Protein AF-A0A8S8YYH6-F1 (afdb_monomer)

Sequence (99 aa):
MESLYYSVPMEPALAKVFKMLRAGGLFYCGTDFYSDNHLTKRWTKVMKVPMDLRSKTEWKKMFRKIGFETSTKQIKDPKNKAKWKREFGTLFVIGQKIN

Foldseek 3Di:
DACLQLPVVSLVVLLVVLVPDDAQDKDKYKYLAEVVLVVCVCVCVVVPGHGHHYHPVVLQVSLVVSPFPWDKDFQADCPDPDPSRNPGNIIIIMTTRND

Mean predicted aligned error: 3.62 Å

Secondary structure (DSSP, 8-state):
---GGGSSSSHHHHHHHHHHSPTT-EEEEEES--TT-TTTTTHHHHS-S------HHHHHHHHHHHT-EEEEEEE--TT-SSHHHHHT-EEEEEEE---

Solvent-accessible surface area (backbone atoms only — not comparable to full-atom values): 5591 Å² total; per-residue (Å²): 83,77,59,58,44,56,41,73,71,42,64,68,60,52,44,52,53,59,68,71,46,51,63,70,31,76,45,68,35,37,38,66,66,30,56,80,36,66,81,42,58,62,48,64,77,69,67,81,55,74,65,53,79,39,37,71,66,54,51,50,48,52,43,42,74,72,60,26,54,66,51,74,50,70,51,58,41,80,86,49,91,50,65,55,38,36,77,53,21,36,38,33,44,35,32,32,30,74,110

Nearest PDB structures (foldseek):
  6f5z-assembly1_A  TM=9.197E-01  e=1.782E-07  Haloferax volcanii DS2
  6f5z-assembly1_B  TM=9.339E-01  e=3.182E-07  Haloferax volcanii DS2
  3l8d-assembly1_A-2  TM=7.197E-01  e=3.398E-03  Bacillus thuringiensis str. Al Hakam
  1qzz-assembly1_A  TM=6.087E-01  e=7.017E-02  Streptomyces purpurascens
  7ehf-assembly1_A  TM=5.403E-01  e=1.844E-01  Escherichia coli

Radius of gyration: 13.83 Å; Cα contacts (8 Å, |Δi|>4): 173; 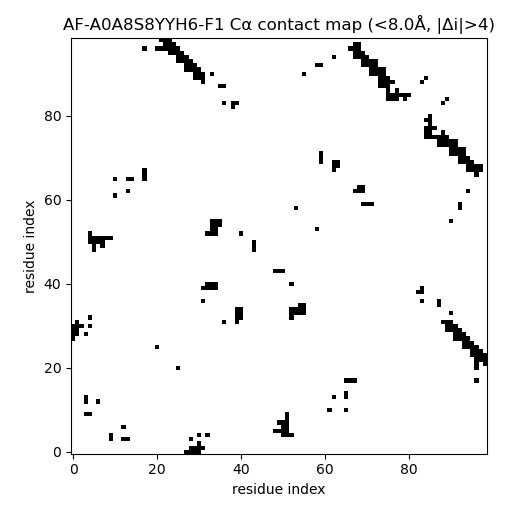chains: 1; bounding box: 36×23×36 Å

Structure (mmCIF, N/CA/C/O backbone):
data_AF-A0A8S8YYH6-F1
#
_entry.id   AF-A0A8S8YYH6-F1
#
loop_
_atom_site.group_PDB
_atom_site.id
_atom_site.type_symbol
_atom_site.label_atom_id
_atom_site.label_alt_id
_atom_site.label_comp_id
_atom_site.label_asym_id
_atom_site.label_entity_id
_atom_site.label_seq_id
_atom_site.pdbx_PDB_ins_code
_atom_site.Cartn_x
_atom_site.Cartn_y
_atom_site.Cartn_z
_atom_site.occupancy
_atom_site.B_iso_or_equiv
_atom_site.auth_seq_id
_atom_site.auth_comp_id
_atom_site.auth_asym_id
_atom_site.auth_atom_id
_atom_site.pdbx_PDB_model_num
ATOM 1 N N . MET A 1 1 ? 4.096 -5.686 5.194 1.00 60.00 1 MET A N 1
ATOM 2 C CA . MET A 1 1 ? 3.762 -6.829 4.311 1.00 60.00 1 MET A CA 1
ATOM 3 C C . MET A 1 1 ? 3.901 -6.386 2.863 1.00 60.00 1 MET A C 1
ATOM 5 O O . MET A 1 1 ? 3.331 -5.355 2.543 1.00 60.00 1 MET A O 1
ATOM 9 N N . GLU A 1 2 ? 4.641 -7.136 2.041 1.00 71.50 2 GLU A N 1
ATOM 10 C CA . GLU A 1 2 ? 4.905 -6.835 0.618 1.00 71.50 2 GLU A CA 1
ATOM 11 C C . GLU A 1 2 ? 4.118 -7.741 -0.347 1.00 71.50 2 GLU A C 1
ATOM 13 O O . GLU A 1 2 ? 4.464 -7.881 -1.510 1.00 71.50 2 GLU A O 1
ATOM 18 N N . SER A 1 3 ? 3.064 -8.402 0.134 1.00 84.06 3 SER A N 1
ATOM 19 C CA . SER A 1 3 ? 2.310 -9.399 -0.636 1.00 84.06 3 SER A CA 1
ATOM 20 C C . SER A 1 3 ? 0.884 -8.978 -0.977 1.00 84.06 3 SER A C 1
ATOM 22 O O . SER A 1 3 ? 0.192 -9.695 -1.697 1.00 84.06 3 SER A O 1
ATOM 24 N N . LEU A 1 4 ? 0.420 -7.827 -0.479 1.00 91.44 4 LEU A N 1
ATOM 25 C CA . LEU A 1 4 ? -0.985 -7.444 -0.614 1.00 91.44 4 LEU A CA 1
ATOM 26 C C . LEU A 1 4 ? -1.401 -7.299 -2.087 1.00 91.44 4 LEU A C 1
ATOM 28 O O . LEU A 1 4 ? -2.493 -7.726 -2.434 1.00 91.44 4 LEU A O 1
ATOM 32 N N . TYR A 1 5 ? -0.508 -6.829 -2.965 1.00 90.56 5 TYR A N 1
ATOM 33 C CA . TYR A 1 5 ? -0.769 -6.684 -4.405 1.00 90.56 5 TYR A CA 1
ATOM 34 C C . TYR A 1 5 ? -0.927 -8.003 -5.180 1.00 90.56 5 TYR A C 1
ATOM 36 O O . TYR A 1 5 ? -1.325 -7.963 -6.342 1.00 90.56 5 TYR A O 1
ATOM 44 N N . TYR A 1 6 ? -0.654 -9.161 -4.568 1.00 92.06 6 TYR A N 1
ATOM 45 C CA . TYR A 1 6 ? -0.998 -10.473 -5.137 1.00 92.06 6 TYR A CA 1
ATOM 46 C C . TYR A 1 6 ? -2.433 -10.907 -4.810 1.00 92.06 6 TYR A C 1
ATOM 48 O O . TYR A 1 6 ? -2.965 -11.816 -5.441 1.00 92.06 6 TYR A O 1
ATOM 56 N N . SER A 1 7 ? -3.078 -10.278 -3.823 1.00 93.00 7 SER A N 1
ATOM 57 C CA . SER A 1 7 ? -4.502 -10.493 -3.562 1.00 93.00 7 SER A CA 1
ATOM 58 C C . SER A 1 7 ? -5.282 -9.659 -4.566 1.00 93.00 7 SER A C 1
ATOM 60 O O . SER A 1 7 ? -5.402 -8.457 -4.379 1.00 93.00 7 SER A O 1
ATOM 62 N N . VAL A 1 8 ? -5.757 -10.260 -5.655 1.00 91.75 8 VAL A N 1
ATOM 63 C CA . VAL A 1 8 ? -6.496 -9.539 -6.702 1.00 91.75 8 VAL A CA 1
ATOM 64 C C . VAL A 1 8 ? -7.978 -9.935 -6.639 1.00 91.75 8 VAL A C 1
ATOM 66 O O . VAL A 1 8 ? -8.284 -11.092 -6.928 1.00 91.75 8 VAL A O 1
ATOM 69 N N . PRO A 1 9 ? -8.908 -9.021 -6.284 1.00 93.38 9 PRO A N 1
ATOM 70 C CA . PRO A 1 9 ? -8.694 -7.645 -5.809 1.00 93.38 9 PRO A CA 1
ATOM 71 C C . PRO A 1 9 ? -8.140 -7.583 -4.372 1.00 93.38 9 PRO A C 1
ATOM 73 O O . PRO A 1 9 ? -8.303 -8.523 -3.591 1.00 93.38 9 PRO A O 1
ATOM 76 N N . MET A 1 10 ? -7.503 -6.463 -4.009 1.00 95.75 10 MET A N 1
ATOM 77 C CA . MET A 1 10 ? -6.816 -6.305 -2.713 1.00 95.75 10 MET A CA 1
ATOM 78 C C . MET A 1 10 ? -7.768 -6.034 -1.545 1.00 95.75 10 MET A C 1
ATOM 80 O O . MET A 1 10 ? -7.468 -6.358 -0.392 1.00 95.75 10 MET A O 1
ATOM 84 N N . GLU A 1 11 ? -8.923 -5.436 -1.832 1.00 96.44 11 GLU A N 1
ATOM 85 C CA . GLU A 1 11 ? -9.895 -4.968 -0.847 1.00 96.44 11 GLU A CA 1
ATOM 86 C C . GLU A 1 11 ? -10.337 -6.052 0.153 1.00 96.44 11 GLU A C 1
ATOM 88 O O . GLU A 1 11 ? -10.313 -5.767 1.353 1.00 96.44 11 GLU A O 1
ATOM 93 N N . PRO A 1 12 ? -10.683 -7.294 -0.252 1.00 96.94 12 PRO A N 1
ATOM 94 C CA . PRO A 1 12 ? -11.103 -8.331 0.690 1.00 96.94 12 PRO A CA 1
ATOM 95 C C . PRO A 1 12 ? -10.000 -8.734 1.676 1.00 96.94 12 PRO A C 1
ATOM 97 O O . PRO A 1 12 ? -10.279 -8.985 2.849 1.00 96.94 12 PRO A O 1
ATOM 100 N N . ALA A 1 13 ? -8.743 -8.789 1.224 1.00 96.19 13 ALA A N 1
ATOM 101 C CA . ALA A 1 13 ? -7.607 -9.109 2.086 1.00 96.19 13 ALA A CA 1
ATOM 102 C C . ALA A 1 13 ? -7.341 -7.974 3.085 1.00 96.19 13 ALA A C 1
ATOM 104 O O . ALA A 1 13 ? -7.198 -8.219 4.284 1.00 96.19 13 ALA A O 1
ATOM 105 N N . LEU A 1 14 ? -7.364 -6.724 2.615 1.00 96.94 14 LEU A N 1
ATOM 106 C CA . LEU A 1 14 ? -7.190 -5.554 3.473 1.00 96.94 14 LEU A CA 1
ATOM 107 C C . LEU A 1 14 ? -8.325 -5.410 4.504 1.00 96.94 14 LEU A C 1
ATOM 109 O O . LEU A 1 14 ? -8.062 -5.080 5.661 1.00 96.94 14 LEU A O 1
ATOM 113 N N . ALA A 1 15 ? -9.569 -5.713 4.122 1.00 97.69 15 ALA A N 1
ATOM 114 C CA . ALA A 1 15 ? -10.717 -5.716 5.029 1.00 97.69 15 ALA A CA 1
ATOM 115 C C . ALA A 1 15 ? -10.559 -6.740 6.166 1.00 97.69 15 ALA A C 1
ATOM 117 O O . ALA A 1 15 ? -10.880 -6.444 7.318 1.00 97.69 15 ALA A O 1
ATOM 118 N N . LYS A 1 16 ? -10.011 -7.930 5.873 1.00 97.25 16 LYS A N 1
ATOM 119 C CA . LYS A 1 16 ? -9.692 -8.931 6.905 1.00 97.25 16 LYS A CA 1
ATOM 120 C C . LYS A 1 16 ? -8.648 -8.405 7.889 1.00 97.25 16 LYS A C 1
ATOM 122 O O . LYS A 1 16 ? -8.850 -8.541 9.092 1.00 97.25 16 LYS A O 1
ATOM 127 N N . VAL A 1 17 ? -7.592 -7.745 7.403 1.00 96.19 17 VAL A N 1
ATOM 128 C CA . VAL A 1 17 ? -6.589 -7.103 8.272 1.00 96.19 17 VAL A CA 1
ATOM 129 C C . VAL A 1 17 ? -7.242 -6.056 9.178 1.00 96.19 17 VAL A C 1
ATOM 131 O O . VAL A 1 17 ? -7.038 -6.093 10.388 1.00 96.19 17 VAL A O 1
ATOM 134 N N . PHE A 1 18 ? -8.082 -5.171 8.630 1.00 97.25 18 PHE A N 1
ATOM 135 C CA . PHE A 1 18 ? -8.806 -4.167 9.422 1.00 97.25 18 PHE A CA 1
ATOM 136 C C . PHE A 1 18 ? -9.688 -4.798 10.511 1.00 97.25 18 PHE A C 1
ATOM 138 O O . PHE A 1 18 ? -9.703 -4.342 11.657 1.00 97.25 18 PHE A O 1
ATOM 145 N N . LYS A 1 19 ? -10.397 -5.883 10.178 1.00 97.38 19 LYS A N 1
ATOM 146 C CA . LYS A 1 19 ? -11.236 -6.619 11.132 1.00 97.38 19 LYS A CA 1
ATOM 147 C C . LYS A 1 19 ? -10.414 -7.243 12.266 1.00 97.38 19 LYS A C 1
ATOM 149 O O . LYS A 1 19 ? -10.874 -7.239 13.402 1.00 97.38 19 LYS A O 1
ATOM 154 N N . MET A 1 20 ? -9.224 -7.762 11.964 1.00 96.81 20 MET A N 1
ATOM 155 C CA . MET A 1 20 ? -8.342 -8.411 12.943 1.00 96.81 20 MET A CA 1
ATOM 156 C C . MET A 1 20 ? -7.637 -7.426 13.882 1.00 96.81 20 MET A C 1
ATOM 158 O O . MET A 1 20 ? -7.244 -7.806 14.982 1.00 96.81 20 MET A O 1
ATOM 162 N N . LEU A 1 21 ? -7.449 -6.172 13.467 1.00 97.25 21 LEU A N 1
ATOM 163 C CA . LEU A 1 21 ? -6.818 -5.163 14.311 1.00 97.25 21 LEU A CA 1
ATOM 164 C C . LEU A 1 21 ? -7.740 -4.735 15.455 1.00 97.25 21 LEU A C 1
ATOM 166 O O . LEU A 1 21 ? -8.936 -4.497 15.269 1.00 97.25 21 LEU A O 1
ATOM 170 N N . ARG A 1 22 ? -7.145 -4.556 16.635 1.00 97.00 22 ARG A N 1
ATOM 171 C CA . ARG A 1 22 ? -7.771 -3.833 17.748 1.00 97.00 22 ARG A CA 1
ATOM 172 C C . ARG A 1 22 ? -7.857 -2.331 17.451 1.00 97.00 22 ARG A C 1
ATOM 174 O O . ARG A 1 22 ? -7.087 -1.826 16.630 1.00 97.00 22 ARG A O 1
ATOM 181 N N . ALA A 1 23 ? -8.740 -1.627 18.157 1.00 97.06 23 ALA A N 1
ATOM 182 C CA . ALA A 1 23 ? -8.749 -0.165 18.192 1.00 97.06 23 ALA A CA 1
ATOM 183 C C . ALA A 1 23 ? -7.357 0.378 18.572 1.00 97.06 23 ALA A C 1
ATOM 185 O O . ALA A 1 23 ? -6.647 -0.209 19.393 1.00 97.06 23 ALA A O 1
ATOM 186 N N . GLY A 1 24 ? -6.928 1.451 17.914 1.00 96.75 24 GLY A N 1
ATOM 187 C CA . GLY A 1 24 ? -5.571 1.997 17.981 1.00 96.75 24 GLY A CA 1
ATOM 188 C C . GLY A 1 24 ? -4.498 1.182 17.241 1.00 96.75 24 GLY A C 1
ATOM 189 O O . GLY A 1 24 ? -3.338 1.588 17.215 1.00 96.75 24 GLY A O 1
ATOM 190 N N . GLY A 1 25 ? -4.842 0.037 16.644 1.00 97.50 25 GLY A N 1
ATOM 191 C CA . GLY A 1 25 ? -3.903 -0.822 15.925 1.00 97.50 25 GLY A CA 1
ATOM 192 C C . GLY A 1 25 ? -3.364 -0.183 14.643 1.00 97.50 25 GLY A C 1
ATOM 193 O O . GLY A 1 25 ? -4.098 0.477 13.906 1.00 97.50 25 GLY A O 1
ATOM 194 N N . LEU A 1 26 ? -2.083 -0.425 14.356 1.00 97.19 26 LEU A N 1
ATOM 195 C CA . LEU A 1 26 ? -1.394 0.067 13.162 1.00 97.19 26 LEU A CA 1
ATOM 196 C C . LEU A 1 26 ? -1.077 -1.078 12.199 1.00 97.19 26 LEU A C 1
ATOM 198 O O . LEU A 1 26 ? -0.590 -2.133 12.604 1.00 97.19 26 LEU A O 1
ATOM 202 N N . PHE A 1 27 ? -1.285 -0.834 10.909 1.00 96.69 27 PHE A N 1
ATOM 203 C CA . PHE A 1 27 ? -0.865 -1.710 9.825 1.00 96.69 27 PHE A CA 1
ATOM 204 C C . PHE A 1 27 ? 0.118 -0.995 8.903 1.00 96.69 27 PHE A C 1
ATOM 206 O O . PHE A 1 27 ? -0.211 0.010 8.273 1.00 96.69 27 PHE A O 1
ATOM 213 N N . TYR A 1 28 ? 1.320 -1.559 8.796 1.00 95.81 28 TYR A N 1
ATOM 214 C CA . TYR A 1 28 ? 2.375 -1.090 7.904 1.00 95.81 28 TYR A CA 1
ATOM 215 C C . TYR A 1 28 ? 2.436 -1.979 6.654 1.00 95.81 28 TYR A C 1
ATOM 217 O O . TYR A 1 28 ? 2.941 -3.111 6.674 1.00 95.81 28 TYR A O 1
ATOM 225 N N . CYS A 1 29 ? 1.930 -1.458 5.539 1.00 95.69 29 CYS A N 1
ATOM 226 C CA . CYS A 1 29 ? 1.984 -2.115 4.238 1.00 95.69 29 CYS A CA 1
ATOM 227 C C . CYS A 1 29 ? 3.067 -1.463 3.381 1.00 95.69 29 CYS A C 1
ATOM 229 O O . CYS A 1 29 ? 2.941 -0.298 3.022 1.00 95.69 29 CYS A O 1
ATOM 231 N N . GLY A 1 30 ? 4.133 -2.199 3.072 1.00 95.25 30 GLY A N 1
ATOM 232 C CA . GLY A 1 30 ? 5.211 -1.731 2.201 1.00 95.25 30 GLY A CA 1
ATOM 233 C C . GLY A 1 30 ? 5.050 -2.366 0.828 1.00 95.25 30 GLY A C 1
ATOM 234 O O . GLY A 1 30 ? 4.800 -3.562 0.763 1.00 95.25 30 GLY A O 1
ATOM 235 N N . THR A 1 31 ? 5.166 -1.600 -0.251 1.00 93.06 31 THR A N 1
ATOM 236 C CA . THR A 1 31 ? 5.152 -2.140 -1.614 1.00 93.06 31 THR A CA 1
ATOM 237 C C . THR A 1 31 ? 6.223 -1.483 -2.473 1.00 93.06 31 THR A C 1
ATOM 239 O O . THR A 1 31 ? 6.355 -0.256 -2.506 1.00 93.06 31 THR A O 1
ATOM 242 N N . ASP A 1 32 ? 6.962 -2.314 -3.199 1.00 90.94 32 ASP A N 1
ATOM 243 C CA . ASP A 1 32 ? 7.899 -1.893 -4.242 1.00 90.94 32 ASP A CA 1
ATOM 244 C C . ASP A 1 32 ? 7.226 -1.834 -5.627 1.00 90.94 32 ASP A C 1
ATOM 246 O O . ASP A 1 32 ? 7.746 -1.246 -6.586 1.00 90.94 32 ASP A O 1
ATOM 250 N N . PHE A 1 33 ? 6.015 -2.389 -5.714 1.00 89.81 33 PHE A N 1
ATOM 251 C CA . PHE A 1 33 ? 5.199 -2.489 -6.910 1.00 89.81 33 PHE A CA 1
ATOM 252 C C . PHE A 1 33 ? 4.021 -1.502 -6.843 1.00 89.81 33 PHE A C 1
ATOM 254 O O . PHE A 1 33 ? 2.994 -1.744 -6.204 1.00 89.81 33 PHE A O 1
ATOM 261 N N . TYR A 1 34 ? 4.205 -0.338 -7.470 1.00 92.12 34 TYR A N 1
ATOM 262 C CA . TYR A 1 34 ? 3.212 0.736 -7.574 1.00 92.12 34 TYR A CA 1
ATOM 263 C C . TYR A 1 34 ? 3.469 1.576 -8.831 1.00 92.12 34 TYR A C 1
ATOM 265 O O . TYR A 1 34 ? 4.602 1.679 -9.300 1.00 92.12 34 TYR A O 1
ATOM 273 N N . SER A 1 35 ? 2.426 2.172 -9.414 1.00 90.81 35 SER A N 1
ATOM 274 C CA 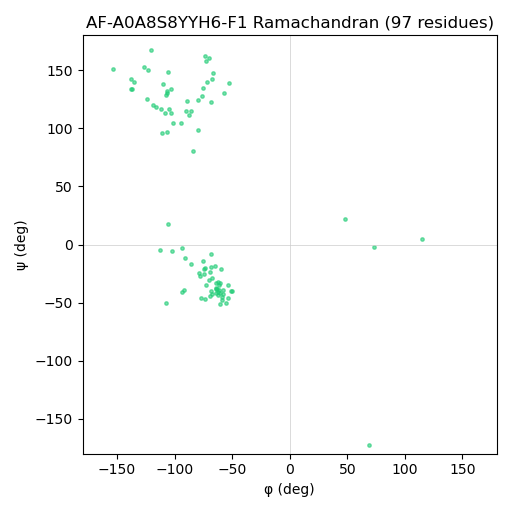. SER A 1 35 ? 2.515 2.756 -10.762 1.00 90.81 35 SER A CA 1
ATOM 275 C C . SER A 1 35 ? 3.380 4.015 -10.852 1.00 90.81 35 SER A C 1
ATOM 277 O O . SER A 1 35 ? 3.876 4.325 -11.936 1.00 90.81 35 SER A O 1
ATOM 279 N N . ASP A 1 36 ? 3.570 4.743 -9.751 1.00 90.50 36 ASP A N 1
ATOM 280 C CA . ASP A 1 36 ? 4.474 5.897 -9.689 1.00 90.50 36 ASP A CA 1
ATOM 281 C C . ASP A 1 36 ? 5.945 5.450 -9.840 1.00 90.50 36 ASP A C 1
ATOM 283 O O . ASP A 1 36 ? 6.762 6.178 -10.404 1.00 90.50 36 ASP A O 1
ATOM 287 N N . ASN A 1 37 ? 6.277 4.219 -9.424 1.00 88.88 37 ASN A N 1
ATOM 288 C CA . ASN A 1 37 ? 7.555 3.573 -9.712 1.00 88.88 37 ASN A CA 1
ATOM 289 C C . ASN A 1 37 ? 7.509 2.909 -11.097 1.00 88.88 37 ASN A C 1
ATOM 291 O O . ASN A 1 37 ? 7.306 1.705 -11.258 1.00 88.88 37 ASN A O 1
ATOM 295 N N . HIS A 1 38 ? 7.707 3.714 -12.141 1.00 85.81 38 HIS A N 1
ATOM 296 C CA . HIS A 1 38 ? 7.631 3.238 -13.524 1.00 85.81 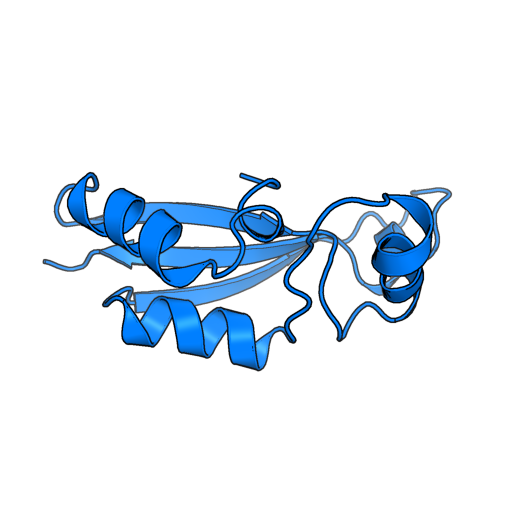38 HIS A CA 1
ATOM 297 C C . HIS A 1 38 ? 8.638 2.117 -13.855 1.00 85.81 38 HIS A C 1
ATOM 299 O O . HIS A 1 38 ? 8.400 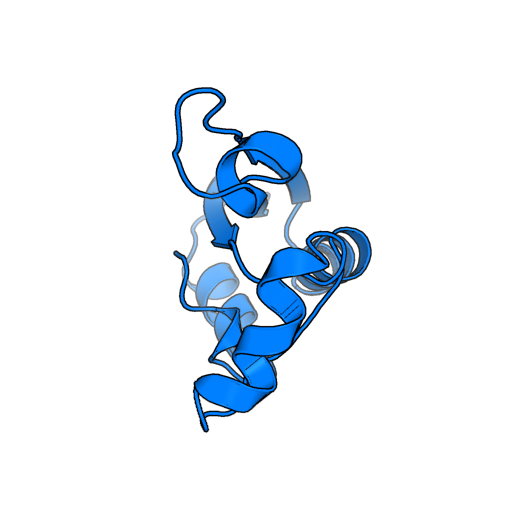1.345 -14.785 1.00 85.81 38 HIS A O 1
ATOM 305 N N . LEU A 1 39 ? 9.720 1.990 -13.078 1.00 83.31 39 LEU A N 1
ATOM 306 C CA . LEU A 1 39 ? 10.754 0.967 -13.246 1.00 83.31 39 LEU A CA 1
ATOM 307 C C . LEU A 1 39 ? 10.303 -0.439 -12.815 1.00 83.31 39 LEU A C 1
ATOM 309 O O . LEU A 1 39 ? 10.894 -1.418 -13.271 1.00 83.31 39 LEU A O 1
ATOM 313 N N . THR A 1 40 ? 9.257 -0.566 -11.989 1.00 79.69 40 THR A N 1
ATOM 314 C CA . THR A 1 40 ? 8.726 -1.870 -11.541 1.00 79.69 40 THR A CA 1
ATOM 315 C C . THR A 1 40 ? 7.452 -2.294 -12.277 1.00 79.69 40 THR A C 1
ATOM 317 O O . THR A 1 40 ? 7.041 -3.448 -12.178 1.00 79.69 40 THR A O 1
ATOM 320 N N . LYS A 1 41 ? 6.882 -1.441 -13.146 1.00 81.06 41 LYS A N 1
ATOM 321 C CA . LYS A 1 41 ? 5.697 -1.771 -13.974 1.00 81.06 41 LYS A CA 1
ATOM 322 C C . LYS A 1 41 ? 5.867 -3.046 -14.802 1.00 81.06 41 LYS A C 1
ATOM 324 O O . LYS A 1 41 ? 4.907 -3.791 -15.000 1.00 81.06 41 LYS A O 1
ATOM 329 N N . ARG A 1 42 ? 7.090 -3.313 -15.281 1.00 81.56 42 ARG A N 1
ATOM 330 C CA . ARG A 1 42 ? 7.403 -4.484 -16.118 1.00 81.56 42 ARG A CA 1
ATOM 331 C C . ARG A 1 42 ? 7.229 -5.812 -15.373 1.00 81.56 42 ARG A C 1
ATOM 333 O O . ARG A 1 42 ? 7.089 -6.834 -16.036 1.00 81.56 42 ARG A O 1
ATOM 340 N N . TRP A 1 43 ? 7.199 -5.819 -14.039 1.00 80.94 43 TRP A N 1
ATOM 341 C CA . TRP A 1 43 ? 7.059 -7.050 -13.253 1.00 80.94 43 TRP A CA 1
ATOM 342 C C . TRP A 1 43 ? 5.759 -7.799 -13.555 1.00 80.94 43 TRP A C 1
ATOM 344 O O . TRP A 1 43 ? 5.793 -9.022 -13.637 1.00 80.94 43 TRP A O 1
ATOM 354 N N . THR A 1 44 ? 4.673 -7.085 -13.875 1.00 76.00 44 THR A N 1
ATOM 355 C CA . THR A 1 44 ? 3.411 -7.681 -14.367 1.00 76.00 44 THR A CA 1
ATOM 356 C C . THR A 1 44 ? 3.617 -8.662 -15.520 1.00 76.00 44 THR A C 1
ATOM 358 O O . THR A 1 44 ? 3.000 -9.720 -15.558 1.00 76.00 44 THR A O 1
ATOM 361 N N . LYS A 1 45 ? 4.519 -8.338 -16.455 1.00 77.94 45 LYS A N 1
ATOM 362 C CA . LYS A 1 45 ? 4.809 -9.164 -17.636 1.00 77.94 45 LYS A CA 1
ATOM 363 C C . LYS A 1 45 ? 5.712 -10.356 -17.319 1.00 77.94 45 LYS A C 1
ATOM 365 O O . LYS A 1 45 ? 5.711 -11.328 -18.064 1.00 77.94 45 LYS A O 1
ATOM 370 N N . VAL A 1 46 ? 6.516 -10.264 -16.260 1.00 81.88 46 VAL A N 1
ATOM 371 C CA . VAL A 1 46 ? 7.546 -11.260 -15.921 1.00 81.88 46 VAL A CA 1
ATOM 372 C C . VAL A 1 46 ? 7.015 -12.299 -14.938 1.00 81.88 46 VAL A C 1
ATOM 374 O O . VAL A 1 46 ? 7.293 -13.482 -15.102 1.00 81.88 46 VAL A O 1
ATOM 377 N N . MET A 1 47 ? 6.238 -11.871 -13.942 1.00 81.50 47 MET A N 1
ATOM 378 C CA . MET A 1 47 ? 5.861 -12.707 -12.800 1.00 81.50 47 MET A CA 1
ATOM 379 C C . MET A 1 47 ? 4.790 -13.756 -13.129 1.00 81.50 47 MET A C 1
ATOM 381 O O . MET A 1 47 ? 4.606 -14.676 -12.343 1.00 81.50 47 MET A O 1
ATOM 385 N N . LYS A 1 48 ? 4.102 -13.649 -14.280 1.00 84.31 48 LYS A N 1
ATOM 386 C CA . LYS A 1 48 ? 3.052 -14.582 -14.756 1.00 84.31 48 LYS A CA 1
ATOM 387 C C . LYS A 1 48 ? 1.986 -14.947 -13.703 1.00 84.31 48 LYS A C 1
ATOM 389 O O . LYS A 1 48 ? 1.310 -15.962 -13.838 1.00 84.31 48 LYS A O 1
ATOM 394 N N . VAL A 1 49 ? 1.812 -14.109 -12.684 1.00 86.06 49 VAL A N 1
ATOM 395 C CA . VAL A 1 49 ? 0.777 -14.220 -11.653 1.00 86.06 49 VAL A CA 1
ATOM 396 C C . VAL A 1 49 ? -0.055 -12.937 -11.642 1.00 86.06 49 VAL A C 1
ATOM 398 O O . VAL A 1 49 ? 0.476 -11.875 -11.985 1.00 86.06 49 VAL A O 1
ATOM 401 N N . PRO A 1 50 ? -1.346 -12.999 -11.267 1.00 87.00 50 PRO A N 1
ATOM 402 C CA . PRO A 1 50 ? -2.166 -11.805 -11.114 1.00 87.00 50 PRO A CA 1
ATOM 403 C C . PRO A 1 50 ? -1.542 -10.832 -10.109 1.00 87.00 50 PRO A C 1
ATOM 405 O O . PRO A 1 50 ? -1.170 -11.217 -9.000 1.00 87.00 50 PRO A O 1
ATOM 408 N N . MET A 1 51 ? -1.423 -9.567 -10.509 1.00 90.31 51 MET A N 1
ATOM 409 C CA . MET A 1 51 ? -0.900 -8.486 -9.676 1.00 90.31 51 MET A CA 1
ATOM 410 C C . MET A 1 51 ? -1.756 -7.236 -9.872 1.00 90.31 51 MET A C 1
ATOM 412 O O . MET A 1 51 ? -2.038 -6.851 -11.007 1.00 90.31 51 MET A O 1
ATOM 416 N N . ASP A 1 52 ? -2.137 -6.587 -8.777 1.00 90.62 52 ASP A N 1
ATOM 417 C CA . ASP A 1 52 ? -2.914 -5.347 -8.786 1.00 90.62 52 ASP A CA 1
ATOM 418 C C . ASP A 1 52 ? -1.964 -4.139 -8.708 1.00 90.62 52 ASP A C 1
ATOM 420 O O . ASP A 1 52 ? -1.348 -3.858 -7.674 1.00 90.62 52 ASP A O 1
ATOM 424 N N . LEU A 1 53 ? -1.784 -3.456 -9.844 1.00 92.56 53 LEU A N 1
ATOM 425 C CA . LEU A 1 53 ? -0.923 -2.280 -9.957 1.00 92.56 53 LEU A CA 1
ATOM 426 C C . 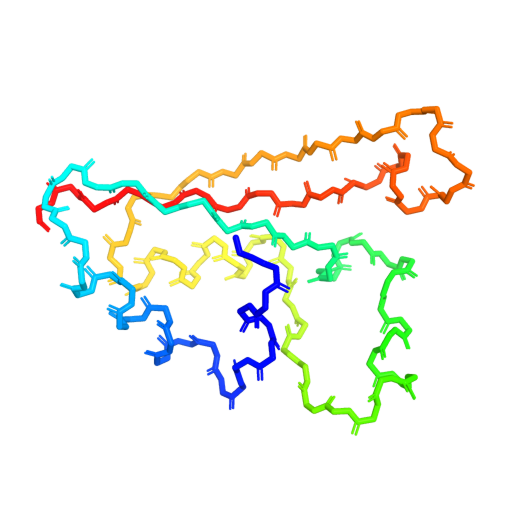LEU A 1 53 ? -1.724 -1.011 -9.669 1.00 92.56 53 LEU A C 1
ATOM 428 O O . LEU A 1 53 ? -2.563 -0.608 -10.470 1.00 92.56 53 LEU A O 1
ATOM 432 N N . ARG A 1 54 ? -1.376 -0.328 -8.579 1.00 94.44 54 ARG A N 1
ATOM 433 C CA . ARG A 1 54 ? -2.008 0.934 -8.173 1.00 94.44 54 ARG A CA 1
ATOM 434 C C . ARG A 1 54 ? -0.993 2.043 -7.953 1.00 94.44 54 ARG A C 1
ATOM 436 O O . ARG A 1 54 ? 0.155 1.789 -7.582 1.00 94.44 54 ARG A O 1
ATOM 443 N N . SER A 1 55 ? -1.432 3.276 -8.140 1.00 95.06 55 SER A N 1
ATOM 444 C CA . SER A 1 55 ? -0.708 4.484 -7.752 1.00 95.06 55 SER A CA 1
ATOM 445 C C . SER A 1 55 ? -0.732 4.696 -6.244 1.00 95.06 55 SER A C 1
ATOM 447 O O . SER A 1 55 ? -1.603 4.183 -5.534 1.00 95.06 55 SER A O 1
ATOM 449 N N . LYS A 1 56 ? 0.179 5.528 -5.734 1.00 95.25 56 LYS A N 1
ATOM 450 C CA . LYS A 1 56 ? 0.170 5.973 -4.331 1.00 95.25 56 LYS A CA 1
ATOM 451 C C . LYS A 1 56 ? -1.197 6.531 -3.912 1.00 95.25 56 LYS A C 1
ATOM 453 O O . LYS A 1 56 ? -1.660 6.278 -2.797 1.00 95.25 56 LYS A O 1
ATOM 458 N N . THR A 1 57 ? -1.852 7.279 -4.797 1.00 96.56 57 THR A N 1
ATOM 459 C CA . THR A 1 57 ? -3.170 7.874 -4.538 1.00 96.56 57 THR A CA 1
ATOM 460 C C . THR A 1 57 ? -4.258 6.807 -4.432 1.00 96.56 57 THR A C 1
ATOM 462 O O . THR A 1 57 ? -5.084 6.861 -3.520 1.00 96.56 57 THR A O 1
ATOM 465 N N . GLU A 1 58 ? -4.244 5.806 -5.310 1.00 97.25 58 GLU A N 1
ATOM 466 C CA . GLU A 1 58 ? -5.198 4.691 -5.290 1.00 97.25 58 GLU A CA 1
ATOM 467 C C . GLU A 1 58 ? -5.001 3.778 -4.078 1.00 97.25 58 GLU A C 1
ATOM 469 O O . GLU A 1 58 ? -5.981 3.403 -3.435 1.00 97.25 58 GLU A O 1
ATOM 474 N N . TRP A 1 59 ? -3.750 3.502 -3.700 1.00 96.81 59 TRP A N 1
ATOM 475 C CA . TRP A 1 59 ? -3.407 2.826 -2.447 1.00 96.81 59 TRP A CA 1
ATOM 476 C C . TRP A 1 59 ? -3.995 3.551 -1.231 1.00 96.81 59 TRP A C 1
ATOM 478 O O . TRP A 1 59 ? -4.690 2.947 -0.411 1.00 96.81 59 TRP A O 1
ATOM 488 N N . LYS A 1 60 ? -3.781 4.870 -1.139 1.00 97.25 60 LYS A N 1
ATOM 489 C CA . LYS A 1 60 ? -4.315 5.692 -0.044 1.00 97.25 60 LYS A CA 1
ATOM 490 C C . LYS A 1 60 ? -5.845 5.699 -0.033 1.00 97.25 60 LYS A C 1
ATOM 492 O O . LYS A 1 60 ? -6.456 5.612 1.030 1.00 97.25 60 LYS A O 1
ATOM 497 N N . LYS A 1 61 ? -6.474 5.792 -1.209 1.00 98.00 61 LYS A N 1
ATOM 498 C CA . LYS A 1 61 ? -7.935 5.757 -1.360 1.00 98.00 61 LYS A CA 1
ATOM 499 C C . LYS A 1 61 ? -8.509 4.411 -0.917 1.00 98.00 61 LYS A C 1
ATOM 501 O O . LYS A 1 61 ? -9.528 4.400 -0.235 1.00 98.00 61 LYS A O 1
ATOM 506 N N . MET A 1 62 ? -7.857 3.302 -1.267 1.00 97.56 62 MET A N 1
ATOM 507 C CA . MET A 1 62 ? -8.268 1.956 -0.867 1.00 97.56 62 MET A CA 1
ATOM 508 C C . MET A 1 62 ? -8.267 1.798 0.657 1.00 97.56 62 MET A C 1
ATOM 510 O O . MET A 1 62 ? -9.284 1.413 1.221 1.00 97.56 62 MET A O 1
ATOM 514 N N . PHE A 1 63 ? -7.174 2.162 1.335 1.00 97.75 63 PHE A N 1
ATOM 515 C CA . PHE A 1 63 ? -7.091 2.078 2.799 1.00 97.75 63 PHE A CA 1
ATOM 516 C C . PHE A 1 63 ? -8.176 2.911 3.490 1.00 97.75 63 PHE A C 1
ATOM 518 O O . PHE A 1 63 ? -8.867 2.410 4.378 1.00 97.75 63 PHE A O 1
ATOM 525 N N . ARG A 1 64 ? -8.392 4.147 3.021 1.00 97.94 64 ARG A N 1
ATOM 526 C CA . ARG A 1 64 ? -9.452 5.025 3.537 1.00 97.94 64 ARG A CA 1
ATOM 527 C C . ARG A 1 64 ? -10.846 4.431 3.353 1.00 97.94 64 ARG A C 1
ATOM 529 O O . ARG A 1 64 ? -11.648 4.501 4.273 1.00 97.94 64 ARG A O 1
ATOM 536 N N . LYS A 1 65 ? -11.129 3.820 2.197 1.00 97.94 65 LYS A N 1
ATOM 537 C CA . LYS A 1 65 ? -12.418 3.156 1.935 1.00 97.94 65 LYS A CA 1
ATOM 538 C C . LYS A 1 65 ? -12.687 1.977 2.875 1.00 97.94 65 LYS A C 1
ATOM 540 O O . LYS A 1 65 ? -13.843 1.732 3.189 1.00 97.94 65 LYS A O 1
ATOM 545 N N . ILE A 1 66 ? -11.647 1.258 3.306 1.00 97.69 66 ILE A N 1
ATOM 546 C CA . ILE A 1 66 ? -11.776 0.153 4.270 1.00 97.69 66 ILE A CA 1
ATOM 547 C C . ILE A 1 66 ? -12.021 0.657 5.704 1.00 97.69 66 ILE A C 1
ATOM 549 O O . ILE A 1 66 ? -12.554 -0.087 6.520 1.00 97.69 66 ILE A O 1
ATOM 553 N N . GLY A 1 67 ? -11.679 1.914 6.002 1.00 97.88 67 GLY A N 1
ATOM 554 C CA . GLY A 1 67 ? -11.891 2.533 7.315 1.00 97.88 67 GLY A CA 1
ATOM 555 C C . GLY A 1 67 ? -10.607 2.906 8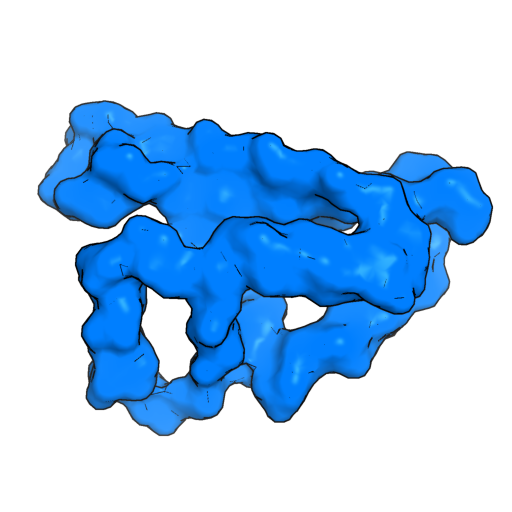.0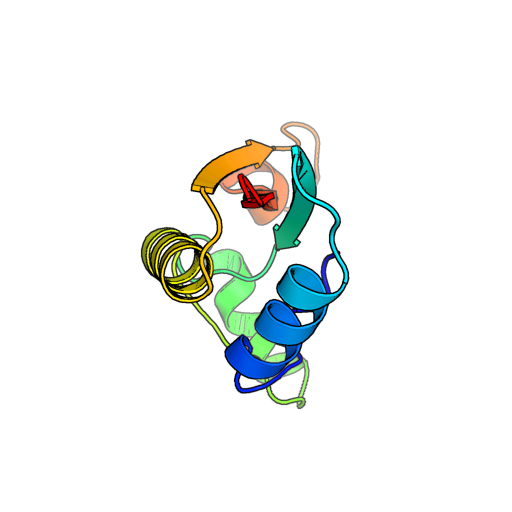56 1.00 97.88 67 GLY A C 1
ATOM 556 O O . GLY A 1 67 ? -10.672 3.364 9.192 1.00 97.88 67 GLY A O 1
ATOM 557 N N . PHE A 1 68 ? -9.433 2.740 7.439 1.00 98.25 68 PHE A N 1
ATOM 558 C CA . PHE A 1 68 ? -8.176 3.178 8.041 1.00 98.25 68 PHE A CA 1
ATOM 559 C C . PHE A 1 68 ? -8.005 4.698 7.964 1.00 98.25 68 PHE A C 1
ATOM 561 O O . PHE A 1 68 ? -8.089 5.295 6.883 1.00 98.25 68 PHE A O 1
ATOM 568 N N . GLU A 1 69 ? -7.579 5.312 9.065 1.00 98.19 69 GLU A N 1
ATOM 569 C CA . GLU A 1 69 ? -6.874 6.585 8.980 1.00 98.19 69 GLU A CA 1
ATOM 570 C C . GLU A 1 69 ? -5.511 6.341 8.323 1.00 98.19 69 GLU A C 1
ATOM 572 O O . GLU A 1 69 ? -4.741 5.484 8.750 1.00 98.19 69 GLU A O 1
ATOM 577 N N . THR A 1 70 ? -5.244 7.027 7.210 1.00 98.12 70 THR A N 1
ATOM 578 C CA . THR A 1 70 ? -4.181 6.609 6.286 1.00 98.12 70 THR A CA 1
ATOM 579 C C . THR A 1 70 ? -3.151 7.699 6.035 1.00 98.12 70 THR A C 1
ATOM 581 O O . THR A 1 70 ? -3.475 8.769 5.498 1.00 98.12 70 THR A O 1
ATOM 584 N N . SER A 1 71 ? -1.886 7.361 6.275 1.00 97.31 71 SER A N 1
ATOM 585 C CA . SER A 1 71 ? -0.713 8.133 5.866 1.00 97.31 71 SER A CA 1
ATOM 586 C C . SER A 1 71 ? 0.196 7.310 4.944 1.00 97.31 71 SER A C 1
ATOM 588 O O . SER A 1 71 ? 0.015 6.105 4.764 1.00 97.31 71 SER A O 1
ATOM 590 N N . THR A 1 72 ? 1.153 7.969 4.292 1.00 97.06 72 THR A N 1
ATOM 591 C CA . THR A 1 72 ? 2.111 7.293 3.406 1.00 97.06 72 THR A CA 1
ATOM 592 C C . THR A 1 72 ? 3.510 7.837 3.618 1.00 97.06 72 THR A C 1
ATOM 594 O O . THR A 1 72 ? 3.667 9.052 3.739 1.00 97.06 72 THR A O 1
ATOM 597 N N . LYS A 1 73 ? 4.522 6.974 3.551 1.00 95.62 73 LYS A N 1
ATOM 598 C CA . LYS A 1 73 ? 5.937 7.352 3.592 1.00 95.62 73 LYS A CA 1
ATOM 599 C C . LYS A 1 73 ? 6.698 6.595 2.512 1.00 95.62 73 LYS A C 1
ATOM 601 O O . LYS A 1 73 ? 6.436 5.422 2.294 1.00 95.62 73 LYS A O 1
ATOM 606 N N . GLN A 1 74 ? 7.635 7.249 1.839 1.00 94.31 74 GLN A N 1
ATOM 607 C CA . GLN A 1 74 ? 8.532 6.579 0.895 1.00 94.31 74 GLN A CA 1
ATOM 608 C C . GLN A 1 74 ? 9.918 6.466 1.515 1.00 94.31 74 GLN A C 1
ATOM 610 O O . GLN A 1 74 ? 10.441 7.453 2.035 1.00 94.31 74 GLN A O 1
ATOM 615 N N . ILE A 1 75 ? 10.488 5.264 1.471 1.00 94.94 75 ILE A N 1
ATOM 616 C CA . ILE A 1 75 ? 11.823 4.972 1.992 1.00 94.94 75 ILE A CA 1
ATOM 617 C C . ILE A 1 75 ? 12.707 4.561 0.823 1.00 94.94 75 ILE A C 1
ATOM 619 O O . ILE A 1 75 ? 12.433 3.573 0.145 1.00 94.94 75 ILE A O 1
ATOM 623 N N . LYS A 1 76 ? 13.758 5.344 0.583 1.00 95.00 76 LYS A N 1
ATOM 624 C CA . LYS A 1 76 ? 14.721 5.135 -0.500 1.00 95.00 76 LYS A CA 1
ATOM 625 C C . LYS A 1 76 ? 16.026 4.601 0.073 1.00 95.00 76 LYS A C 1
ATOM 627 O O . LYS A 1 76 ? 16.412 4.978 1.176 1.00 95.00 76 LYS A O 1
ATOM 632 N N . ASP A 1 77 ? 16.718 3.782 -0.707 1.00 93.94 77 ASP A N 1
ATOM 633 C CA . ASP A 1 77 ? 18.078 3.340 -0.403 1.00 93.94 77 ASP A CA 1
ATOM 634 C C . ASP A 1 77 ? 19.036 3.980 -1.419 1.00 93.94 77 ASP A C 1
ATOM 636 O O . ASP A 1 77 ? 19.168 3.458 -2.529 1.00 93.94 77 ASP A O 1
ATOM 640 N N . PRO A 1 78 ? 19.687 5.114 -1.089 1.00 93.00 78 PRO A N 1
ATOM 641 C CA . PRO A 1 78 ? 20.503 5.869 -2.039 1.00 93.00 78 PRO A CA 1
ATOM 642 C C . PRO A 1 78 ? 21.778 5.128 -2.463 1.00 93.00 78 PRO A C 1
ATOM 644 O O . PRO A 1 78 ? 22.339 5.447 -3.510 1.00 93.00 78 PRO A O 1
ATOM 647 N N . LYS A 1 79 ? 22.229 4.131 -1.689 1.00 94.94 79 LYS A N 1
ATOM 648 C CA . LYS A 1 79 ? 23.439 3.347 -1.979 1.00 94.94 79 LYS A CA 1
ATOM 649 C C . LYS A 1 79 ? 23.137 2.064 -2.762 1.00 94.94 79 LYS A C 1
ATOM 651 O O . LYS A 1 79 ? 24.060 1.343 -3.138 1.00 94.94 79 LYS A O 1
ATOM 656 N N . ASN A 1 80 ? 21.865 1.766 -3.037 1.00 94.38 80 ASN A N 1
ATOM 657 C CA . ASN A 1 80 ? 21.484 0.541 -3.730 1.00 94.38 80 ASN A CA 1
ATOM 658 C C . ASN A 1 80 ? 21.968 0.513 -5.186 1.00 94.38 80 ASN A C 1
ATOM 660 O O . ASN A 1 80 ? 21.941 1.536 -5.864 1.00 94.38 80 ASN A O 1
ATOM 664 N N . LYS A 1 81 ? 22.296 -0.664 -5.733 1.00 92.00 81 LYS A N 1
ATOM 665 C CA . LYS A 1 81 ? 22.606 -0.818 -7.169 1.00 92.00 81 LYS A CA 1
ATOM 666 C C . LYS A 1 81 ? 21.373 -0.651 -8.068 1.00 92.00 81 LYS A C 1
ATOM 668 O O . LYS A 1 81 ? 21.497 -0.159 -9.190 1.00 92.00 81 LYS A O 1
ATOM 673 N N . ALA A 1 82 ? 20.180 -0.998 -7.587 1.00 90.31 82 ALA A N 1
ATOM 674 C CA . ALA A 1 82 ? 18.945 -0.888 -8.357 1.00 90.31 82 ALA A CA 1
ATOM 675 C C . ALA A 1 82 ? 18.405 0.553 -8.376 1.00 90.31 82 ALA A C 1
ATOM 677 O O . ALA A 1 82 ? 18.110 1.135 -7.332 1.00 90.31 82 ALA A O 1
ATOM 678 N N . LYS A 1 83 ? 18.204 1.113 -9.577 1.00 91.19 83 LYS A N 1
ATOM 679 C CA . LYS A 1 83 ? 17.704 2.489 -9.774 1.00 91.19 83 LYS A CA 1
ATOM 680 C C . LYS A 1 83 ? 16.342 2.724 -9.110 1.00 91.19 83 LYS A C 1
ATOM 682 O O . LYS A 1 83 ? 16.140 3.751 -8.471 1.00 91.19 83 LYS A O 1
ATOM 687 N N . TRP A 1 84 ? 15.447 1.737 -9.175 1.00 90.38 84 TRP A N 1
ATOM 688 C CA . TRP A 1 84 ? 14.117 1.839 -8.575 1.00 90.38 84 TRP A CA 1
ATOM 689 C C . TRP A 1 84 ? 14.156 1.974 -7.046 1.00 90.38 84 TRP A C 1
ATOM 691 O O . TRP A 1 84 ? 13.351 2.716 -6.493 1.00 90.38 84 TRP A O 1
ATOM 701 N N . LYS A 1 85 ? 15.130 1.348 -6.365 1.00 91.12 85 LYS A N 1
ATOM 702 C CA . LYS A 1 85 ? 15.325 1.482 -4.909 1.00 91.12 85 LYS A CA 1
ATOM 703 C C . LYS A 1 85 ? 15.902 2.842 -4.515 1.00 91.12 85 LYS A C 1
ATOM 705 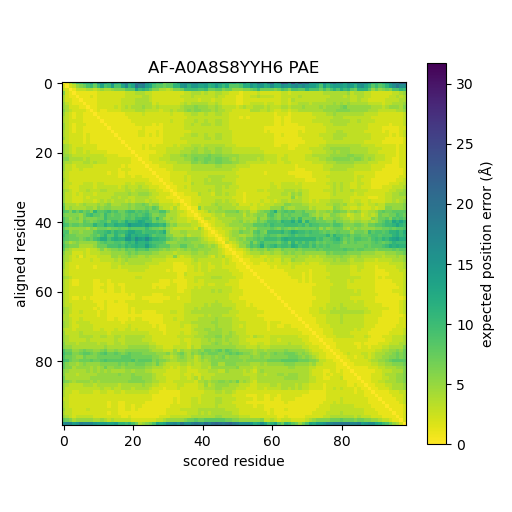O O . LYS A 1 85 ? 15.538 3.376 -3.469 1.00 91.12 85 LYS A O 1
ATOM 710 N N . ARG A 1 86 ? 16.772 3.409 -5.359 1.00 93.81 86 ARG A N 1
ATOM 711 C CA . ARG A 1 86 ? 17.380 4.730 -5.132 1.00 93.81 86 ARG A CA 1
ATOM 712 C C . ARG A 1 86 ? 16.402 5.879 -5.356 1.00 93.81 86 ARG A C 1
ATOM 714 O O . ARG A 1 86 ? 16.352 6.801 -4.553 1.00 93.81 86 ARG A O 1
ATOM 721 N N . GLU A 1 87 ? 15.650 5.850 -6.455 1.00 90.75 87 GLU A N 1
ATOM 722 C CA . GLU A 1 87 ? 14.860 7.008 -6.902 1.00 90.75 87 GLU A CA 1
ATOM 723 C C . GLU A 1 87 ? 13.433 7.015 -6.358 1.00 90.75 87 GLU A C 1
ATOM 725 O O . GLU A 1 87 ? 12.928 8.072 -5.969 1.00 90.75 87 GLU A O 1
ATOM 730 N N . PHE A 1 88 ? 12.804 5.842 -6.290 1.00 91.81 88 PHE A N 1
ATOM 731 C CA . PHE A 1 88 ? 11.404 5.682 -5.896 1.00 91.81 88 PHE A CA 1
ATOM 732 C C . PHE A 1 88 ? 11.300 5.063 -4.505 1.00 91.81 88 PHE A C 1
ATOM 734 O O . PHE A 1 88 ? 10.644 5.623 -3.625 1.00 91.81 88 PHE A O 1
ATOM 741 N N . GLY A 1 89 ? 12.018 3.958 -4.297 1.00 93.31 89 GLY A N 1
ATOM 742 C CA . GLY A 1 89 ? 12.041 3.223 -3.042 1.00 93.31 89 GLY A CA 1
ATOM 743 C C . GLY A 1 89 ? 10.719 2.524 -2.732 1.00 93.31 89 GLY A C 1
ATOM 744 O O . GLY A 1 89 ? 9.787 2.512 -3.544 1.00 93.31 89 GLY A O 1
ATOM 745 N N . THR A 1 90 ? 10.647 1.967 -1.528 1.00 95.00 90 THR A N 1
ATOM 746 C CA . THR A 1 90 ? 9.456 1.295 -1.012 1.00 95.00 90 THR A CA 1
ATOM 747 C C . THR A 1 90 ? 8.423 2.326 -0.585 1.00 95.00 90 THR A C 1
ATOM 749 O O . THR A 1 90 ? 8.712 3.232 0.208 1.00 95.00 90 THR A O 1
ATOM 752 N N . LEU A 1 91 ? 7.195 2.178 -1.081 1.00 95.44 91 LEU A N 1
ATOM 753 C CA . LEU A 1 91 ? 6.050 2.939 -0.606 1.00 95.44 91 LEU A CA 1
ATOM 754 C C . LEU A 1 91 ? 5.450 2.233 0.610 1.00 95.44 91 LEU A C 1
ATOM 756 O O . LEU A 1 91 ? 4.885 1.150 0.490 1.00 95.44 91 LEU A O 1
ATOM 760 N N . PHE A 1 92 ? 5.517 2.876 1.769 1.00 96.81 92 PHE A N 1
ATOM 761 C CA . PHE A 1 92 ? 4.743 2.496 2.940 1.00 96.81 92 PHE A CA 1
ATOM 762 C C . PHE A 1 92 ? 3.395 3.207 2.927 1.00 96.81 92 PHE A C 1
ATOM 764 O O . PHE A 1 92 ? 3.330 4.437 2.912 1.00 96.81 92 PHE A O 1
ATOM 771 N N . VAL A 1 93 ? 2.326 2.424 2.979 1.00 97.25 93 VAL A N 1
ATOM 772 C CA . VAL A 1 93 ? 0.960 2.855 3.266 1.00 97.25 93 VAL A CA 1
ATOM 773 C C . VAL A 1 93 ? 0.660 2.405 4.689 1.00 97.25 93 VAL A C 1
ATOM 775 O O . VAL A 1 93 ? 0.719 1.214 5.001 1.00 97.25 93 VAL A O 1
ATOM 778 N N . ILE A 1 94 ? 0.418 3.370 5.567 1.00 97.69 94 ILE A N 1
ATOM 779 C CA . ILE A 1 94 ? 0.257 3.142 7.000 1.00 97.69 94 ILE A CA 1
ATOM 780 C C . ILE A 1 94 ? -1.200 3.420 7.333 1.00 97.69 94 ILE A C 1
ATOM 782 O O . ILE A 1 94 ? -1.669 4.545 7.147 1.00 97.69 94 ILE A O 1
ATOM 786 N N . GLY A 1 95 ? -1.905 2.386 7.782 1.00 97.88 95 GLY A N 1
ATOM 787 C CA . GLY A 1 95 ? -3.291 2.473 8.220 1.00 97.88 95 GLY A CA 1
ATOM 788 C C . GLY A 1 95 ? -3.396 2.349 9.733 1.00 97.88 95 GLY A C 1
ATOM 789 O O . GLY A 1 95 ? -2.876 1.390 10.299 1.00 97.88 95 GLY A O 1
ATOM 790 N N . GLN A 1 96 ? -4.093 3.276 10.380 1.00 98.25 96 GLN A N 1
ATOM 791 C CA . GLN A 1 96 ? -4.489 3.173 11.780 1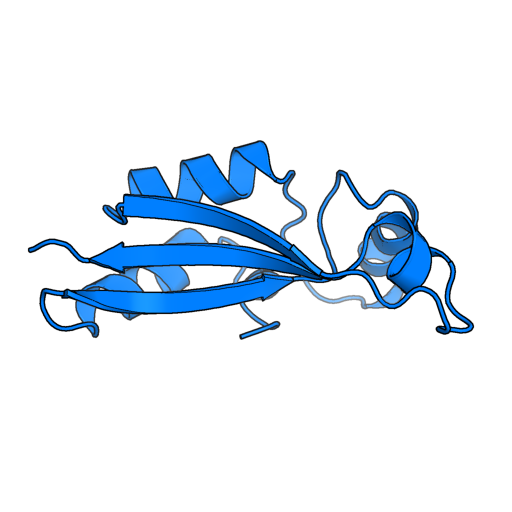.00 98.25 96 GLN A CA 1
ATOM 792 C C . GLN A 1 96 ? -5.984 2.880 11.874 1.00 98.25 96 GLN A C 1
ATOM 794 O O . GLN A 1 96 ? -6.796 3.533 11.215 1.00 98.25 96 GLN A O 1
ATOM 799 N N . LYS A 1 97 ? -6.353 1.888 12.684 1.00 98.12 97 LYS A N 1
ATOM 800 C CA . LYS A 1 97 ? -7.744 1.668 13.077 1.00 98.12 97 LYS A CA 1
ATOM 801 C C . LYS A 1 97 ? -8.018 2.511 14.313 1.00 98.12 97 LYS A C 1
ATOM 803 O O . LYS A 1 97 ? -7.444 2.233 15.359 1.00 98.12 97 LYS A O 1
ATOM 808 N N . ILE A 1 98 ? -8.841 3.546 14.190 1.00 95.19 98 ILE A N 1
ATOM 809 C CA . ILE A 1 98 ? -9.123 4.454 15.311 1.00 95.19 98 ILE A CA 1
ATOM 810 C C . ILE A 1 98 ? -10.097 3.809 16.301 1.00 95.19 98 ILE A C 1
ATOM 812 O O . ILE A 1 98 ? -9.790 3.768 17.490 1.00 95.19 98 ILE A O 1
ATOM 816 N N . ASN A 1 99 ? -11.173 3.197 15.795 1.00 80.12 99 ASN A N 1
ATOM 817 C CA . ASN A 1 99 ? -12.196 2.493 16.573 1.00 80.12 99 ASN A CA 1
ATOM 818 C C . ASN A 1 99 ? -12.334 1.040 16.097 1.00 80.12 99 ASN A C 1
ATOM 820 O O . ASN A 1 99 ? -12.367 0.819 14.864 1.00 80.12 99 ASN A O 1
#

pLDDT: mean 92.47, std 6.64, range [60.0, 98.25]